Protein AF-A0A2V9A5A4-F1 (afdb_monomer)

Radius of gyration: 13.41 Å; Cα contacts (8 Å, |Δi|>4): 88; chains: 1; bounding box: 37×26×31 Å

Secondary structure (DSSP, 8-state):
-TTTTSSS---EEEES---HHHHHHHHHTT-EEEE--HHHHHHHHHHHHHSTT---EEETTTTEEE-TTS-EEE-B----

Sequence (80 aa):
APWGVKDYGFRVIIAPSYADIFYNNCFKNGILPATLSEEQVEELLQRNEKEEGYSLTVNLPNQTIADKQGLMFKFEIAPS

pLDDT: mean 86.36, std 15.2, range [37.06, 97.19]

Structure (mmCIF, N/CA/C/O backbone):
data_AF-A0A2V9A5A4-F1
#
_entry.id   AF-A0A2V9A5A4-F1
#
loop_
_atom_site.group_PDB
_atom_site.id
_atom_site.type_symbol
_atom_site.label_atom_id
_atom_site.label_alt_id
_atom_site.label_comp_id
_atom_site.label_asym_id
_atom_site.label_entity_id
_atom_site.label_seq_id
_atom_site.pdbx_PDB_ins_code
_atom_site.Cartn_x
_atom_site.Cartn_y
_atom_site.Cartn_z
_atom_site.occupancy
_atom_site.B_iso_or_equiv
_atom_site.auth_seq_id
_atom_site.auth_comp_id
_atom_site.auth_a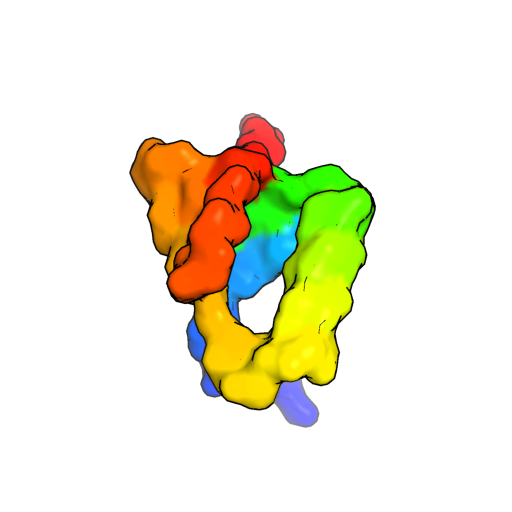sym_id
_atom_site.auth_atom_id
_atom_site.pdbx_PDB_model_num
ATOM 1 N N . ALA A 1 1 ? 19.853 -9.344 12.790 1.00 40.22 1 ALA A N 1
ATOM 2 C CA . ALA A 1 1 ? 20.451 -10.305 11.834 1.00 40.22 1 ALA A CA 1
ATOM 3 C C . ALA A 1 1 ? 19.750 -10.166 10.478 1.00 40.22 1 ALA A C 1
ATOM 5 O O . ALA A 1 1 ? 18.540 -9.957 10.489 1.00 40.22 1 ALA A O 1
ATOM 6 N N . PRO A 1 2 ? 20.449 -10.244 9.329 1.00 37.06 2 PRO A N 1
ATOM 7 C CA . PRO A 1 2 ? 19.937 -9.827 8.011 1.00 37.06 2 PRO A CA 1
AT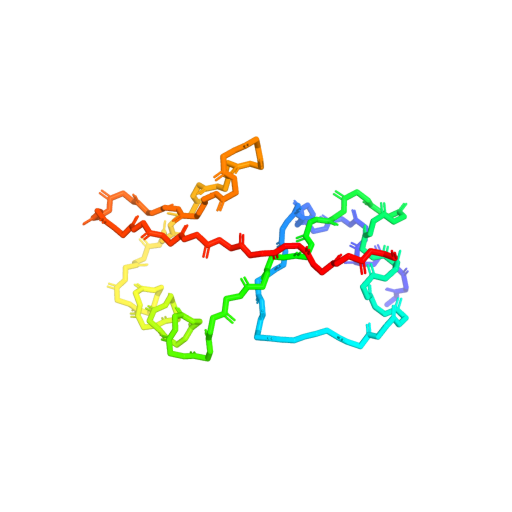OM 8 C C . PRO A 1 2 ? 18.997 -10.847 7.336 1.00 37.06 2 PRO A C 1
ATOM 10 O O . PRO A 1 2 ? 18.856 -10.857 6.118 1.00 37.06 2 PRO A O 1
ATOM 13 N N . TRP A 1 3 ? 18.339 -11.702 8.120 1.00 48.50 3 TRP A N 1
ATOM 14 C CA . TRP A 1 3 ? 17.367 -12.689 7.638 1.00 48.50 3 TRP A CA 1
ATOM 15 C C . TRP A 1 3 ? 15.921 -12.358 8.025 1.00 48.50 3 TRP A C 1
ATOM 17 O O . TRP A 1 3 ? 15.001 -13.014 7.567 1.00 48.50 3 TRP A O 1
ATOM 27 N N . GLY A 1 4 ? 15.692 -11.286 8.787 1.00 48.22 4 GLY A N 1
ATOM 28 C CA . GLY A 1 4 ? 14.373 -10.975 9.343 1.00 48.22 4 GLY A CA 1
ATOM 29 C C . GLY A 1 4 ? 13.370 -10.296 8.407 1.00 48.22 4 GLY A C 1
ATOM 30 O O . GLY A 1 4 ? 12.300 -9.960 8.881 1.00 48.22 4 GLY A O 1
ATOM 31 N N . VAL A 1 5 ? 13.675 -10.051 7.126 1.00 49.59 5 VAL A N 1
ATOM 32 C CA . VAL A 1 5 ? 12.741 -9.349 6.208 1.00 49.59 5 VAL A CA 1
ATOM 33 C C . VAL A 1 5 ? 12.145 -10.283 5.148 1.00 49.59 5 VAL A C 1
ATOM 35 O O . VAL A 1 5 ? 11.125 -9.959 4.549 1.00 49.59 5 VAL A O 1
ATOM 38 N N . LYS A 1 6 ? 12.701 -11.491 4.967 1.00 42.94 6 LYS A N 1
ATOM 39 C CA . LYS A 1 6 ? 12.094 -12.516 4.098 1.00 42.94 6 LYS A CA 1
ATOM 40 C C . LYS A 1 6 ? 10.964 -13.299 4.792 1.00 42.94 6 LYS A C 1
ATOM 42 O O . LYS A 1 6 ? 10.157 -13.907 4.100 1.00 42.94 6 LYS A O 1
ATOM 47 N N . ASP A 1 7 ? 10.868 -13.211 6.123 1.00 48.84 7 ASP A N 1
ATOM 48 C CA . ASP A 1 7 ? 9.941 -13.997 6.958 1.00 48.84 7 ASP A CA 1
ATOM 49 C C . ASP A 1 7 ? 8.660 -13.261 7.399 1.00 48.84 7 ASP A C 1
ATOM 51 O O . ASP A 1 7 ? 7.805 -13.862 8.042 1.00 48.84 7 ASP A O 1
ATOM 55 N N . TYR A 1 8 ? 8.465 -11.982 7.053 1.00 56.25 8 TYR A N 1
ATOM 56 C CA . TYR A 1 8 ? 7.274 -11.237 7.505 1.00 56.25 8 TYR A CA 1
ATOM 57 C C . TYR A 1 8 ? 6.016 -11.436 6.643 1.00 56.25 8 TYR A C 1
ATOM 59 O O . TYR A 1 8 ? 4.926 -11.045 7.049 1.00 56.25 8 TYR A O 1
ATOM 67 N N . GLY A 1 9 ? 6.133 -12.023 5.447 1.00 69.31 9 GLY A N 1
ATOM 68 C CA . GLY A 1 9 ? 4.970 -12.333 4.606 1.00 69.31 9 GLY A CA 1
ATOM 69 C C . GLY A 1 9 ? 4.230 -11.121 4.016 1.00 69.31 9 GLY A C 1
ATOM 70 O O . GLY A 1 9 ? 3.127 -11.292 3.494 1.00 69.31 9 GLY A O 1
ATOM 71 N N . PHE A 1 10 ? 4.811 -9.914 4.058 1.00 79.88 10 PHE A N 1
ATOM 72 C CA . PHE A 1 10 ? 4.228 -8.731 3.421 1.00 79.88 10 PHE A CA 1
ATOM 73 C C . PHE A 1 10 ? 4.202 -8.890 1.899 1.00 79.88 10 PHE A C 1
ATOM 75 O O . PHE A 1 10 ? 5.228 -9.118 1.264 1.00 79.88 10 PHE A O 1
ATOM 82 N N . ARG A 1 11 ? 3.009 -8.754 1.314 1.00 89.62 11 ARG A N 1
ATOM 83 C CA . ARG A 1 11 ? 2.782 -8.859 -0.139 1.00 89.62 11 ARG A CA 1
ATOM 84 C C . ARG A 1 11 ? 2.558 -7.506 -0.803 1.00 89.62 11 ARG A C 1
ATOM 86 O O . ARG A 1 11 ? 2.694 -7.394 -2.016 1.00 89.62 11 ARG A O 1
ATOM 93 N N . VAL A 1 12 ? 2.193 -6.498 -0.016 1.00 92.69 12 VAL A N 1
ATOM 94 C CA . VAL A 1 12 ? 1.847 -5.157 -0.486 1.00 92.69 12 VAL A CA 1
ATOM 95 C C . VAL A 1 12 ? 2.436 -4.139 0.476 1.00 92.69 12 VAL A C 1
ATOM 97 O O . VAL A 1 12 ? 2.365 -4.324 1.690 1.00 92.69 12 VAL A O 1
ATOM 100 N N . ILE A 1 13 ? 3.002 -3.072 -0.072 1.00 93.31 13 ILE A N 1
ATOM 101 C CA . ILE A 1 13 ? 3.421 -1.883 0.664 1.00 93.31 13 ILE A CA 1
ATOM 102 C C . ILE A 1 13 ? 2.630 -0.725 0.080 1.00 93.31 13 ILE A C 1
ATOM 104 O O . ILE A 1 13 ? 2.591 -0.591 -1.137 1.00 93.31 13 ILE A O 1
ATOM 108 N N . ILE A 1 14 ? 2.023 0.099 0.929 1.00 94.50 14 ILE A N 1
ATOM 109 C CA . ILE A 1 14 ? 1.214 1.251 0.519 1.00 94.50 14 ILE A CA 1
ATOM 110 C C . ILE A 1 14 ? 1.922 2.516 0.998 1.00 94.50 14 ILE A C 1
ATOM 112 O O . ILE A 1 14 ? 2.234 2.618 2.184 1.00 94.50 14 ILE A O 1
ATOM 116 N N . ALA A 1 15 ? 2.204 3.448 0.091 1.00 94.38 15 ALA A N 1
ATOM 117 C CA . ALA A 1 15 ? 2.847 4.717 0.420 1.00 94.38 15 ALA A CA 1
ATOM 118 C C . ALA A 1 15 ? 2.527 5.801 -0.627 1.00 94.38 15 ALA A C 1
ATOM 120 O O . ALA A 1 15 ? 2.148 5.464 -1.749 1.00 94.38 15 ALA A O 1
ATOM 121 N N . PRO A 1 16 ? 2.733 7.092 -0.309 1.00 94.06 16 PRO A N 1
ATOM 122 C CA . PRO A 1 16 ? 2.556 8.175 -1.278 1.00 94.06 16 PRO A CA 1
ATOM 123 C C . PRO A 1 16 ? 3.623 8.224 -2.370 1.00 94.06 16 PRO A C 1
ATOM 125 O O . PRO A 1 16 ? 3.391 8.727 -3.465 1.00 94.06 16 PRO A O 1
ATOM 128 N N . SER A 1 17 ? 4.818 7.718 -2.071 1.00 92.25 17 SER A N 1
ATOM 129 C CA . SER A 1 17 ? 5.934 7.658 -3.010 1.00 92.25 17 SER A CA 1
ATOM 130 C C . SER A 1 17 ? 6.957 6.611 -2.572 1.00 92.25 17 SER A C 1
ATOM 132 O O . SER A 1 17 ? 6.970 6.166 -1.422 1.00 92.25 17 SER A O 1
ATOM 134 N N . TYR A 1 18 ? 7.830 6.224 -3.501 1.00 90.56 18 TYR A N 1
ATOM 135 C CA . TYR A 1 18 ? 8.902 5.261 -3.272 1.00 90.56 18 TYR A CA 1
ATOM 136 C C . TYR A 1 18 ? 10.203 5.780 -3.873 1.00 90.56 18 TYR A C 1
ATOM 138 O O . TYR A 1 18 ? 10.201 6.380 -4.942 1.00 90.56 18 TYR A O 1
ATOM 146 N N . ALA A 1 19 ? 11.328 5.490 -3.220 1.00 91.81 19 ALA A N 1
ATOM 147 C CA . ALA A 1 19 ? 12.634 5.671 -3.843 1.00 91.81 19 ALA A CA 1
ATOM 148 C C . ALA A 1 19 ? 12.842 4.625 -4.952 1.00 91.81 19 ALA A C 1
ATOM 150 O O . ALA A 1 19 ? 12.533 3.448 -4.749 1.00 91.81 19 ALA A O 1
ATOM 151 N N . ASP A 1 20 ? 13.443 5.014 -6.078 1.00 87.38 20 ASP A N 1
ATOM 152 C CA . ASP A 1 20 ? 13.590 4.168 -7.277 1.00 87.38 20 ASP A CA 1
ATOM 153 C C . ASP A 1 20 ? 14.219 2.798 -6.992 1.00 87.38 20 ASP A C 1
ATOM 155 O O . ASP A 1 20 ? 13.777 1.760 -7.492 1.00 87.38 20 ASP A O 1
ATOM 159 N N . ILE A 1 21 ? 15.257 2.770 -6.150 1.00 89.69 21 ILE A N 1
ATOM 160 C CA . ILE A 1 21 ? 15.943 1.531 -5.758 1.00 89.69 21 ILE A CA 1
ATOM 161 C C . ILE A 1 21 ? 14.991 0.618 -4.978 1.00 89.69 21 ILE A C 1
ATOM 163 O O . ILE A 1 21 ? 14.957 -0.592 -5.207 1.00 89.69 21 ILE A O 1
ATOM 167 N N . PHE A 1 22 ? 14.208 1.187 -4.060 1.00 89.31 22 PHE A N 1
ATOM 168 C CA . PHE A 1 22 ? 13.252 0.438 -3.253 1.00 89.31 22 PHE A CA 1
ATOM 169 C C . PHE A 1 22 ? 12.107 -0.106 -4.110 1.00 89.31 22 PHE A C 1
ATOM 171 O O . PHE A 1 22 ? 11.773 -1.285 -4.002 1.00 89.31 22 PHE A O 1
ATOM 178 N N . TYR A 1 23 ? 11.571 0.722 -5.008 1.00 89.12 23 TYR A N 1
ATOM 179 C CA . TYR A 1 23 ? 10.522 0.345 -5.950 1.00 89.12 23 TYR A CA 1
ATOM 180 C C . TYR A 1 23 ? 10.947 -0.861 -6.799 1.00 89.12 23 TYR A C 1
ATOM 182 O O . TYR A 1 23 ? 10.292 -1.902 -6.786 1.00 89.12 23 TYR A O 1
ATOM 190 N N . ASN A 1 24 ? 12.127 -0.785 -7.422 1.00 87.44 24 ASN A N 1
ATOM 191 C CA . ASN A 1 24 ? 12.704 -1.883 -8.202 1.00 87.44 24 ASN A CA 1
ATOM 192 C C . ASN A 1 24 ? 12.940 -3.155 -7.376 1.00 87.44 24 ASN A C 1
ATOM 194 O O . ASN A 1 24 ? 12.753 -4.273 -7.864 1.00 87.44 24 ASN A O 1
ATOM 198 N N . ASN A 1 25 ? 13.356 -3.009 -6.117 1.00 87.62 25 ASN A N 1
ATOM 199 C CA . ASN A 1 25 ? 13.544 -4.147 -5.226 1.00 87.62 25 ASN A CA 1
ATOM 200 C C . ASN A 1 25 ? 12.216 -4.807 -4.833 1.00 87.62 25 ASN A C 1
ATOM 202 O O . ASN A 1 25 ? 12.202 -6.026 -4.666 1.00 87.62 25 ASN A O 1
ATOM 206 N N . CYS A 1 26 ? 11.110 -4.063 -4.737 1.00 89.88 26 CYS A N 1
ATOM 207 C CA . CYS A 1 26 ? 9.796 -4.640 -4.441 1.00 89.88 26 CYS A CA 1
ATOM 208 C C . CYS A 1 26 ? 9.385 -5.660 -5.509 1.00 89.88 26 CYS A C 1
ATOM 210 O O . CYS A 1 26 ? 9.137 -6.820 -5.175 1.00 89.88 26 CYS A O 1
ATOM 212 N N . PHE A 1 27 ? 9.442 -5.292 -6.795 1.00 84.19 27 PHE A N 1
ATOM 213 C CA . PHE A 1 27 ? 9.081 -6.206 -7.890 1.00 84.19 27 PHE A CA 1
ATOM 214 C C . PHE A 1 27 ? 9.966 -7.446 -7.942 1.00 84.19 27 PHE A C 1
ATOM 216 O O . PHE A 1 27 ? 9.464 -8.558 -8.095 1.00 84.19 27 PHE A O 1
ATOM 223 N N . LYS A 1 28 ? 11.280 -7.280 -7.744 1.00 86.00 28 LYS A N 1
ATOM 224 C CA . LYS A 1 28 ? 12.226 -8.408 -7.710 1.00 86.00 28 LYS A CA 1
ATOM 225 C C . LYS A 1 28 ? 11.931 -9.404 -6.587 1.00 86.00 28 LYS A C 1
ATOM 227 O O . LYS A 1 28 ? 12.311 -10.565 -6.699 1.00 86.00 28 LYS A O 1
ATOM 232 N N . ASN A 1 29 ? 11.267 -8.961 -5.520 1.00 86.31 29 ASN A N 1
ATOM 233 C CA . ASN A 1 29 ? 10.915 -9.787 -4.369 1.00 86.31 29 ASN A CA 1
ATOM 234 C C . ASN A 1 29 ? 9.420 -10.153 -4.316 1.00 86.31 29 ASN A C 1
ATOM 236 O O . ASN A 1 29 ? 8.979 -10.715 -3.317 1.00 86.31 29 ASN A O 1
ATOM 240 N N . GLY A 1 30 ? 8.643 -9.873 -5.372 1.00 87.25 30 GLY A N 1
ATOM 241 C CA . GLY A 1 30 ? 7.215 -10.208 -5.427 1.00 87.25 30 GLY A CA 1
ATOM 242 C C . GLY A 1 30 ? 6.344 -9.386 -4.471 1.00 87.25 30 GLY A C 1
ATOM 243 O O . GLY A 1 30 ? 5.275 -9.841 -4.071 1.00 87.25 30 GLY A O 1
ATOM 244 N N . ILE A 1 31 ? 6.809 -8.196 -4.091 1.00 91.50 31 ILE A N 1
ATOM 245 C CA . ILE A 1 31 ? 6.078 -7.234 -3.267 1.00 91.50 31 ILE A CA 1
ATOM 246 C C . ILE A 1 31 ? 5.459 -6.193 -4.197 1.00 91.50 31 ILE A C 1
ATOM 248 O O . ILE A 1 31 ? 6.143 -5.667 -5.073 1.00 91.50 31 ILE A O 1
ATOM 252 N N . LEU A 1 32 ? 4.180 -5.883 -3.993 1.00 92.38 32 LEU A N 1
ATOM 253 C CA . LEU A 1 32 ? 3.465 -4.839 -4.722 1.00 92.38 32 LEU A CA 1
ATOM 254 C C . LEU A 1 32 ? 3.636 -3.477 -4.024 1.00 92.38 32 LEU A C 1
ATOM 256 O O . LEU A 1 32 ? 3.097 -3.301 -2.930 1.00 92.38 32 LEU A O 1
ATOM 260 N N . PRO A 1 33 ? 4.335 -2.505 -4.630 1.00 93.81 33 PRO A N 1
ATOM 261 C CA . PRO A 1 33 ? 4.291 -1.113 -4.193 1.00 93.81 33 PRO A CA 1
ATOM 262 C C . PRO A 1 33 ? 3.032 -0.436 -4.762 1.00 93.81 33 PRO A C 1
ATOM 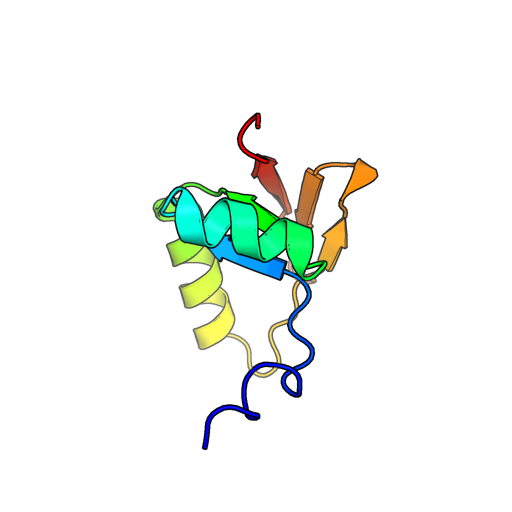264 O O . PRO A 1 33 ? 2.928 -0.229 -5.968 1.00 93.81 33 PRO A O 1
ATOM 267 N N . ALA A 1 34 ? 2.061 -0.136 -3.903 1.00 94.69 34 ALA A N 1
ATOM 268 C CA . ALA A 1 34 ? 0.802 0.505 -4.267 1.00 94.69 34 ALA A CA 1
ATOM 269 C C . ALA A 1 34 ? 0.804 1.982 -3.851 1.00 94.69 34 ALA A C 1
ATOM 271 O O . ALA A 1 34 ? 0.837 2.298 -2.660 1.00 94.69 34 ALA A O 1
ATOM 272 N N . THR A 1 35 ? 0.725 2.881 -4.830 1.00 95.19 35 THR A N 1
ATOM 273 C CA . THR A 1 35 ? 0.736 4.324 -4.580 1.00 95.19 35 THR A CA 1
ATOM 274 C C . THR A 1 35 ? -0.672 4.847 -4.307 1.00 95.19 35 THR A C 1
ATOM 276 O O . THR A 1 35 ? -1.582 4.611 -5.102 1.00 95.19 35 THR A O 1
ATOM 279 N N . LEU A 1 36 ? -0.841 5.576 -3.203 1.00 96.25 36 LEU A N 1
ATOM 280 C CA . LEU A 1 36 ? -2.055 6.321 -2.834 1.00 96.25 36 LEU A CA 1
ATOM 281 C C . LEU A 1 36 ? -1.695 7.778 -2.515 1.00 96.25 36 LEU A C 1
ATOM 283 O O . LEU A 1 36 ? -0.526 8.082 -2.318 1.00 96.25 36 LEU A O 1
ATOM 287 N N . SER A 1 37 ? -2.662 8.693 -2.434 1.00 96.62 37 SER A N 1
ATOM 288 C CA . SER A 1 37 ? -2.372 10.050 -1.945 1.00 96.62 37 SER A CA 1
ATOM 289 C C . SER A 1 37 ? -2.016 10.051 -0.451 1.00 96.62 37 SER A C 1
ATOM 291 O O . SER A 1 37 ? -2.377 9.129 0.283 1.00 96.62 37 SER A O 1
ATOM 293 N N . GLU A 1 38 ? -1.337 11.100 0.026 1.00 96.50 38 GLU A N 1
ATOM 294 C CA . GLU A 1 38 ? -1.049 11.272 1.461 1.00 96.50 38 GLU A CA 1
ATOM 295 C C . GLU A 1 38 ? -2.329 11.223 2.306 1.00 96.50 38 GLU A C 1
ATOM 297 O O . GLU A 1 38 ? -2.386 10.489 3.289 1.00 96.50 38 GLU A O 1
ATOM 302 N N . GLU A 1 39 ? -3.388 11.905 1.856 1.0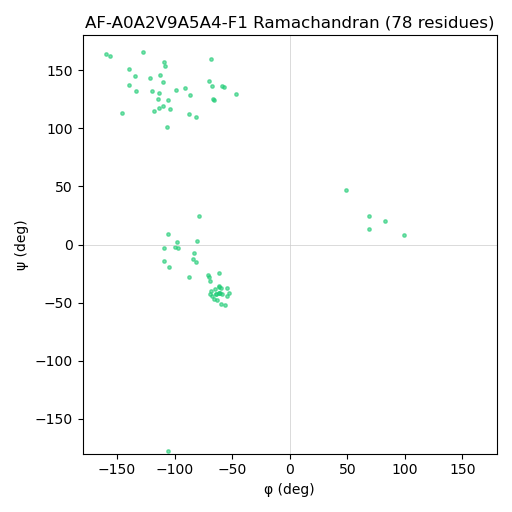0 96.81 39 GLU A N 1
ATOM 303 C CA . GLU A 1 39 ? -4.701 11.909 2.514 1.00 96.81 39 GLU A CA 1
ATOM 304 C C . GLU A 1 39 ? -5.296 10.497 2.636 1.00 96.81 39 GLU A C 1
ATOM 306 O O . GLU A 1 39 ? -5.816 10.124 3.686 1.00 96.81 39 GLU A O 1
ATOM 311 N N . GLN A 1 40 ? -5.188 9.682 1.583 1.00 96.31 40 GLN A N 1
ATOM 312 C CA . GLN A 1 40 ? -5.682 8.304 1.591 1.00 96.31 40 GLN A CA 1
ATOM 313 C C . GLN A 1 40 ? -4.870 7.411 2.532 1.00 96.31 40 GLN A C 1
ATOM 315 O O . GLN A 1 40 ? -5.442 6.570 3.224 1.00 96.31 40 GLN A O 1
ATOM 320 N N . VAL A 1 41 ? -3.544 7.573 2.567 1.00 96.06 41 VAL A N 1
ATOM 321 C CA . VAL A 1 41 ? -2.683 6.827 3.497 1.00 96.06 41 VAL A CA 1
ATOM 322 C C . VAL A 1 41 ? -3.015 7.1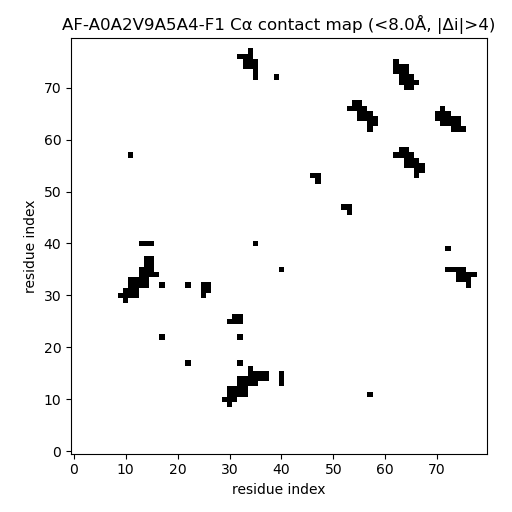94 4.939 1.00 96.06 41 VAL A C 1
ATOM 324 O O . VAL A 1 41 ? -3.138 6.305 5.781 1.00 96.06 41 VAL A O 1
ATOM 327 N N . GLU A 1 42 ? -3.219 8.477 5.224 1.00 96.19 42 GLU A N 1
ATOM 328 C CA . GLU A 1 42 ? -3.609 8.926 6.556 1.00 96.19 42 GLU A CA 1
ATOM 329 C C . GLU A 1 42 ? -5.000 8.413 6.956 1.00 96.19 42 GLU A C 1
ATOM 331 O O . GLU A 1 42 ? -5.178 7.951 8.083 1.00 96.19 42 GLU A O 1
ATOM 336 N N . GLU A 1 43 ? -5.966 8.366 6.033 1.00 95.31 43 GLU A N 1
ATOM 337 C CA . GLU A 1 43 ? -7.269 7.744 6.297 1.00 95.31 43 GLU A CA 1
ATOM 338 C C . GLU A 1 43 ? -7.135 6.251 6.650 1.00 95.31 43 GLU A C 1
ATOM 340 O O . GLU A 1 43 ? -7.778 5.776 7.592 1.00 95.31 43 GLU A O 1
ATOM 345 N N . LEU A 1 44 ? -6.278 5.504 5.944 1.00 94.50 44 LEU A N 1
ATOM 346 C CA . LEU A 1 44 ? -6.015 4.097 6.264 1.00 94.50 44 LEU A CA 1
ATOM 347 C C . LEU A 1 44 ? -5.414 3.931 7.665 1.00 94.50 44 LEU A C 1
ATOM 349 O O . LEU A 1 44 ? -5.818 3.020 8.390 1.00 94.50 44 LEU A O 1
ATOM 353 N N . LEU A 1 45 ? -4.483 4.808 8.055 1.00 93.25 45 LEU A N 1
ATOM 354 C CA . LEU A 1 45 ? -3.895 4.813 9.396 1.00 93.25 45 LEU A CA 1
ATOM 355 C C . LEU A 1 45 ? -4.954 5.095 10.466 1.00 93.25 45 LEU A C 1
ATOM 357 O O . LEU A 1 45 ? -5.080 4.326 11.417 1.00 93.25 45 LEU A O 1
ATOM 361 N N . GLN A 1 46 ? -5.781 6.123 10.270 1.00 94.44 46 GLN A N 1
ATOM 362 C CA . GLN A 1 46 ? -6.855 6.468 11.204 1.00 94.44 46 GLN A CA 1
ATOM 363 C C . GLN A 1 46 ? -7.892 5.348 11.356 1.00 94.44 46 GLN A C 1
ATOM 365 O O . GLN A 1 46 ? -8.434 5.149 12.444 1.00 94.44 46 GLN A O 1
ATOM 370 N N . ARG A 1 47 ? -8.206 4.615 10.281 1.00 93.00 47 ARG A N 1
ATOM 371 C CA . ARG A 1 47 ? -9.109 3.453 10.344 1.00 93.00 47 ARG A CA 1
ATOM 372 C C . ARG A 1 47 ? -8.480 2.293 11.104 1.00 93.00 47 ARG A C 1
ATOM 374 O O . ARG A 1 47 ? -9.144 1.706 11.954 1.00 93.00 47 ARG A O 1
ATOM 381 N N . ASN A 1 48 ? -7.199 2.023 10.859 1.00 92.31 48 ASN A N 1
ATOM 382 C CA . ASN A 1 48 ? -6.444 1.001 11.577 1.00 92.31 48 ASN A CA 1
ATOM 383 C C . ASN A 1 48 ? -6.348 1.284 13.086 1.00 92.31 48 ASN A C 1
ATOM 385 O O . ASN A 1 48 ? -6.407 0.359 13.884 1.00 92.31 48 ASN A O 1
ATOM 389 N N . GLU A 1 49 ? -6.228 2.551 13.491 1.00 92.62 49 GLU A N 1
ATOM 390 C CA . GLU A 1 49 ? -6.227 2.933 14.912 1.00 92.62 49 GLU A CA 1
ATOM 391 C C . GLU A 1 49 ? -7.599 2.772 15.585 1.00 92.62 49 GLU A C 1
ATOM 393 O O . GLU A 1 49 ? -7.675 2.557 16.794 1.00 92.62 49 GLU A O 1
ATOM 398 N N . LYS A 1 50 ? -8.690 2.885 14.817 1.00 91.06 50 LYS A N 1
ATOM 399 C CA . LYS A 1 50 ? -10.067 2.799 15.329 1.00 91.06 50 LYS A CA 1
ATOM 400 C C . LYS A 1 50 ? -10.611 1.373 15.382 1.00 91.06 50 LYS A C 1
ATOM 402 O O . LYS A 1 50 ? -11.498 1.111 16.192 1.00 91.06 50 LYS A O 1
ATOM 407 N N . GLU A 1 51 ? -10.132 0.476 14.522 1.00 86.62 51 GLU A N 1
ATOM 408 C CA . GLU A 1 51 ? -10.595 -0.912 14.448 1.00 86.62 51 GLU A CA 1
ATOM 409 C C . GLU A 1 51 ? -9.470 -1.897 14.771 1.00 86.62 51 GLU A C 1
ATOM 411 O O . GLU A 1 51 ? -8.511 -2.070 14.019 1.00 86.62 51 GLU A O 1
ATOM 416 N N . GLU A 1 52 ? -9.633 -2.624 15.874 1.00 86.69 52 GLU A N 1
ATOM 417 C CA . GLU A 1 52 ? -8.750 -3.733 16.204 1.00 86.69 52 GLU A CA 1
ATOM 418 C C . GLU A 1 52 ? -8.932 -4.875 15.186 1.00 86.69 52 GLU A C 1
ATOM 420 O O . GLU A 1 52 ? -10.040 -5.359 14.955 1.00 86.69 52 GLU A O 1
ATOM 425 N N . GLY A 1 53 ? -7.839 -5.310 14.553 1.00 86.50 53 GLY A N 1
ATOM 426 C CA . GLY A 1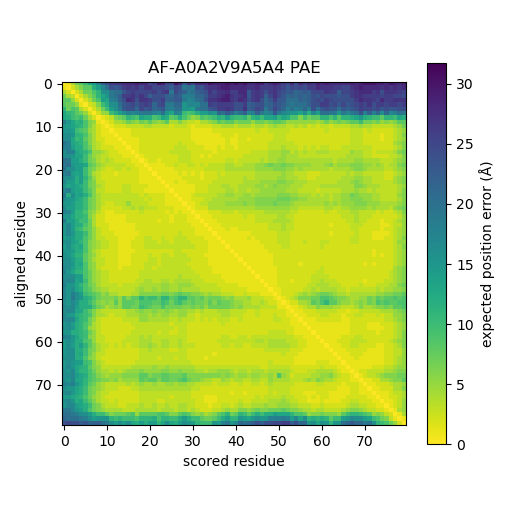 53 ? -7.884 -6.329 13.496 1.00 86.50 53 GLY A CA 1
ATOM 427 C C . GLY A 1 53 ? -8.239 -5.795 12.102 1.00 86.50 53 GLY A C 1
ATOM 428 O O . GLY A 1 53 ? -8.636 -6.582 11.232 1.00 86.50 53 GLY A O 1
ATOM 429 N N . TYR A 1 54 ? -8.076 -4.486 11.873 1.00 91.06 54 TYR A N 1
ATOM 430 C CA . TYR A 1 54 ? -8.274 -3.851 10.570 1.00 91.06 54 TYR A CA 1
ATOM 431 C C . TYR A 1 54 ? -7.587 -4.630 9.441 1.00 91.06 54 TYR A C 1
ATOM 433 O O . TYR A 1 54 ? -6.419 -5.018 9.522 1.00 91.06 54 TYR A O 1
ATOM 441 N N . SER A 1 55 ? -8.344 -4.900 8.380 1.00 92.12 55 SER A N 1
ATOM 442 C CA . SER A 1 55 ? -7.914 -5.759 7.279 1.00 92.12 55 SER A CA 1
ATOM 443 C C . SER A 1 55 ? -8.220 -5.111 5.939 1.00 92.12 55 SER A C 1
ATOM 445 O O . SER A 1 55 ? -9.350 -4.697 5.680 1.00 92.12 55 SER A O 1
ATOM 447 N N . LEU A 1 56 ? -7.220 -5.113 5.059 1.00 94.25 56 LEU A N 1
ATOM 448 C CA . LEU A 1 56 ? -7.317 -4.593 3.701 1.00 94.25 56 LEU A CA 1
ATOM 449 C C . LEU A 1 56 ? -7.265 -5.721 2.674 1.00 94.25 56 LEU A C 1
ATOM 451 O O . LEU A 1 56 ? -6.471 -6.656 2.778 1.00 94.25 56 LEU A O 1
ATOM 455 N N . THR A 1 57 ? -8.096 -5.599 1.646 1.00 95.31 57 THR A N 1
ATOM 456 C CA . THR A 1 57 ? -8.075 -6.447 0.456 1.00 95.31 57 THR A CA 1
ATOM 457 C C . THR A 1 57 ? -7.495 -5.658 -0.703 1.00 95.31 57 THR A C 1
ATOM 459 O O . THR A 1 57 ? -8.005 -4.597 -1.054 1.00 95.31 57 THR A O 1
ATOM 462 N N . VAL A 1 58 ? -6.448 -6.200 -1.323 1.00 95.69 58 VAL A N 1
ATOM 463 C CA . VAL A 1 58 ? -5.797 -5.595 -2.488 1.00 95.69 58 VAL A CA 1
ATOM 464 C C . VAL A 1 58 ? -6.084 -6.446 -3.716 1.00 95.69 58 VAL A C 1
ATOM 466 O O . VAL A 1 58 ? -5.724 -7.622 -3.769 1.00 95.69 58 VAL A O 1
ATOM 469 N N . ASN A 1 59 ? -6.741 -5.855 -4.708 1.00 95.50 59 ASN A N 1
ATOM 470 C CA . ASN A 1 59 ? -7.049 -6.482 -5.985 1.00 95.50 59 ASN A CA 1
ATOM 471 C C . ASN A 1 59 ? -6.144 -5.880 -7.061 1.00 95.50 59 ASN A C 1
ATOM 473 O O . ASN A 1 59 ? -6.388 -4.774 -7.536 1.00 95.50 59 ASN A O 1
ATOM 477 N N . LEU A 1 60 ? -5.094 -6.616 -7.427 1.00 92.94 60 LEU A N 1
ATOM 478 C CA . LEU A 1 60 ? -4.115 -6.179 -8.421 1.00 92.94 60 LEU A CA 1
ATOM 479 C C . LEU A 1 60 ? -4.705 -6.035 -9.841 1.00 92.94 60 LEU A C 1
ATOM 481 O O . LEU A 1 60 ? -4.474 -4.988 -10.440 1.00 92.94 60 LEU A O 1
ATOM 485 N N . PRO A 1 61 ? -5.492 -6.992 -10.379 1.00 93.00 61 PRO A N 1
ATOM 486 C CA . PRO A 1 61 ? -6.127 -6.832 -11.692 1.00 93.00 61 PRO A CA 1
ATOM 487 C C . PRO A 1 61 ? -6.968 -5.559 -11.840 1.00 93.00 61 PRO A C 1
ATOM 489 O O . PRO A 1 61 ? -6.952 -4.937 -12.896 1.00 93.00 61 PRO A O 1
ATOM 492 N N . ASN A 1 62 ? -7.675 -5.164 -10.778 1.00 95.62 62 ASN A N 1
ATOM 493 C CA . ASN A 1 62 ? -8.525 -3.970 -10.774 1.00 95.62 62 ASN A CA 1
ATOM 494 C C . ASN A 1 62 ? -7.842 -2.729 -10.180 1.00 95.62 62 ASN A C 1
ATOM 496 O O . ASN A 1 62 ? -8.453 -1.663 -10.148 1.00 95.62 62 ASN A O 1
ATOM 500 N N . GLN A 1 63 ? -6.608 -2.875 -9.690 1.00 96.12 63 GLN A N 1
ATOM 501 C CA . GLN A 1 63 ? -5.836 -1.851 -8.985 1.00 96.12 63 GLN A CA 1
ATOM 502 C C . GLN A 1 63 ? -6.623 -1.153 -7.863 1.00 96.12 63 GLN A C 1
ATOM 504 O O . GLN A 1 63 ? -6.639 0.072 -7.748 1.00 96.12 63 GLN A O 1
ATOM 509 N N . THR A 1 64 ? -7.305 -1.940 -7.026 1.00 97.12 64 THR A N 1
ATOM 510 C CA . THR A 1 64 ? -8.123 -1.414 -5.921 1.00 97.12 64 THR A CA 1
ATOM 511 C C . THR A 1 64 ? -7.681 -1.931 -4.557 1.00 97.12 64 THR A C 1
ATOM 513 O O . THR A 1 64 ? -7.361 -3.112 -4.413 1.00 97.12 64 THR A O 1
ATOM 516 N N . ILE A 1 65 ? -7.751 -1.068 -3.546 1.00 96.81 65 ILE A N 1
ATOM 517 C CA . ILE A 1 65 ? -7.618 -1.388 -2.121 1.00 96.81 65 ILE A CA 1
ATOM 518 C C . ILE A 1 65 ? -8.973 -1.136 -1.460 1.00 96.81 65 ILE A C 1
ATOM 520 O O . ILE A 1 65 ? -9.561 -0.074 -1.654 1.00 96.81 65 ILE A O 1
ATOM 524 N N . ALA A 1 66 ? -9.473 -2.101 -0.695 1.00 96.69 66 ALA A N 1
ATOM 525 C CA . ALA A 1 66 ? -10.749 -1.984 0.002 1.00 96.69 66 ALA A CA 1
ATOM 526 C C . ALA A 1 66 ? -10.690 -2.570 1.415 1.00 96.69 66 ALA A C 1
ATOM 528 O O . ALA A 1 66 ? -9.941 -3.517 1.663 1.00 96.69 66 ALA A O 1
ATOM 529 N N . ASP A 1 67 ? -11.506 -2.037 2.320 1.00 94.44 67 ASP A N 1
ATOM 530 C CA . ASP A 1 67 ? -11.742 -2.607 3.650 1.00 94.44 67 ASP A CA 1
ATOM 531 C C . ASP A 1 67 ? -13.128 -3.284 3.726 1.00 94.44 67 ASP A C 1
ATOM 533 O O . ASP A 1 67 ? -13.873 -3.355 2.745 1.00 94.44 67 ASP A O 1
ATOM 537 N N . LYS A 1 68 ? -13.486 -3.809 4.903 1.00 90.06 68 LYS A N 1
ATOM 538 C CA . LYS A 1 68 ? -14.822 -4.384 5.157 1.00 90.06 68 LYS A CA 1
ATOM 539 C C . LYS A 1 68 ? -15.885 -3.339 5.520 1.00 90.06 68 LYS A C 1
ATOM 541 O O . LYS A 1 68 ? -17.056 -3.689 5.630 1.00 90.06 68 LYS A O 1
ATOM 546 N N . GLN A 1 69 ? -15.489 -2.086 5.717 1.00 87.06 69 GLN A N 1
ATOM 547 C CA . GLN A 1 69 ? -16.341 -0.980 6.155 1.00 87.06 69 GLN A CA 1
ATOM 548 C C . GLN A 1 69 ? -16.829 -0.103 4.988 1.00 87.06 69 GLN A C 1
ATOM 550 O O . GLN A 1 69 ? -17.526 0.886 5.209 1.00 87.06 69 GLN A O 1
ATOM 555 N N . GLY A 1 70 ? -16.483 -0.454 3.746 1.00 90.06 70 GLY A N 1
ATOM 556 C CA . GLY A 1 70 ? -16.931 0.237 2.537 1.00 90.06 70 GLY A CA 1
ATOM 557 C C . GLY A 1 70 ? -15.925 1.233 1.956 1.00 90.06 70 GLY A C 1
ATOM 558 O O . GLY A 1 70 ? -16.275 1.950 1.020 1.00 90.06 70 GLY A O 1
ATOM 559 N N . LEU A 1 71 ? -14.687 1.279 2.459 1.00 94.12 71 LEU A N 1
ATOM 560 C CA . LEU A 1 71 ? -13.598 2.007 1.808 1.00 94.12 71 LEU A CA 1
ATOM 561 C C . LEU A 1 71 ? -13.233 1.326 0.494 1.00 94.12 71 LEU A C 1
ATOM 563 O O . LEU A 1 71 ? -13.084 0.106 0.431 1.00 94.12 71 LEU A O 1
ATOM 567 N N . MET A 1 72 ? -13.040 2.133 -0.544 1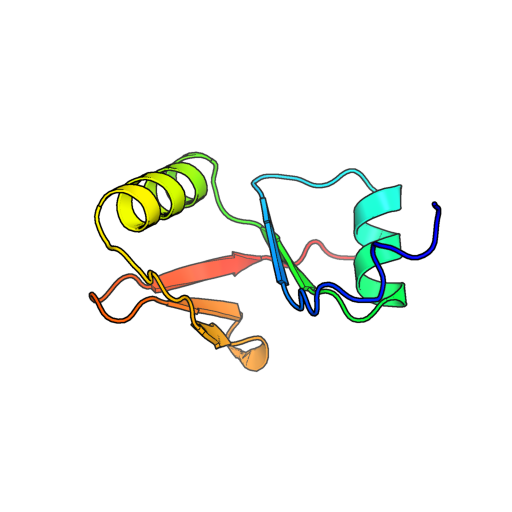.00 96.00 72 MET A N 1
ATOM 568 C CA . MET A 1 72 ? -12.522 1.675 -1.823 1.00 96.00 72 MET A CA 1
ATOM 569 C C . MET 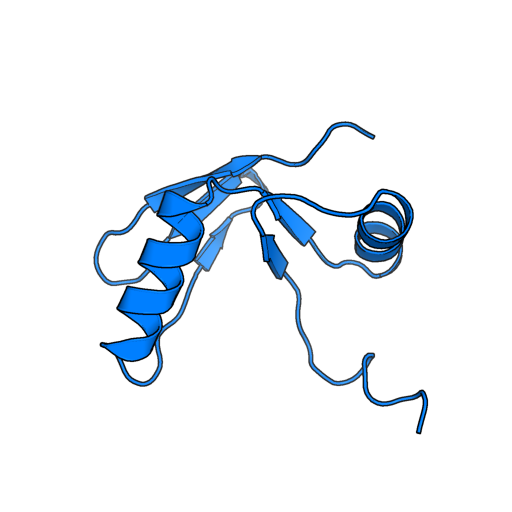A 1 72 ? -11.653 2.762 -2.438 1.00 96.00 72 MET A C 1
ATOM 571 O O . MET A 1 72 ? -12.145 3.808 -2.855 1.00 96.00 72 MET A O 1
ATOM 575 N N . PHE A 1 73 ? -10.360 2.483 -2.534 1.00 97.19 73 PHE A N 1
ATOM 576 C CA . PHE A 1 73 ? -9.391 3.329 -3.210 1.00 97.19 73 PHE A CA 1
ATOM 577 C C . PHE A 1 73 ? -8.861 2.639 -4.452 1.00 97.19 73 PHE A C 1
ATOM 579 O O . PHE A 1 73 ? -8.695 1.418 -4.484 1.00 97.19 73 PHE A O 1
ATOM 586 N N . LYS A 1 74 ? -8.573 3.436 -5.477 1.00 96.62 74 LYS A N 1
ATOM 587 C CA . LYS A 1 74 ? -7.718 3.006 -6.578 1.00 96.62 74 LYS A CA 1
ATOM 588 C C . LYS A 1 74 ? -6.289 3.376 -6.237 1.00 96.62 74 LYS A C 1
ATOM 590 O O . LYS A 1 74 ? -6.056 4.486 -5.771 1.00 96.62 74 LYS A O 1
ATOM 595 N N . PHE A 1 75 ? -5.375 2.446 -6.461 1.00 94.94 75 PHE A N 1
ATOM 596 C CA . PHE A 1 75 ? -3.950 2.710 -6.360 1.00 94.94 75 PHE A CA 1
ATOM 597 C C . PHE A 1 75 ? -3.328 2.700 -7.742 1.00 94.94 75 PHE A C 1
ATOM 599 O O . PHE A 1 75 ? -3.842 2.067 -8.662 1.00 94.94 75 PHE A O 1
ATOM 606 N N . GLU A 1 76 ? -2.194 3.368 -7.861 1.00 91.38 76 GLU A N 1
ATOM 607 C CA . GLU A 1 76 ? -1.390 3.327 -9.070 1.00 91.38 76 GLU A CA 1
ATOM 608 C C . GLU A 1 76 ? -0.115 2.524 -8.833 1.00 91.38 76 GLU A C 1
ATOM 610 O O . GLU A 1 76 ? 0.386 2.397 -7.712 1.00 91.38 76 GLU A O 1
ATOM 615 N N . ILE A 1 77 ? 0.403 1.966 -9.921 1.00 87.94 77 ILE A N 1
ATOM 616 C CA . ILE A 1 77 ? 1.714 1.332 -9.980 1.00 87.94 77 ILE A CA 1
ATOM 617 C C . ILE A 1 77 ? 2.526 2.223 -10.911 1.00 87.94 77 ILE A C 1
ATOM 619 O O . ILE A 1 77 ? 2.150 2.392 -12.072 1.00 87.94 77 ILE A O 1
ATOM 623 N N . ALA A 1 78 ? 3.596 2.835 -10.404 1.00 74.31 78 ALA A N 1
ATOM 624 C CA . ALA A 1 78 ? 4.433 3.700 -11.223 1.00 74.31 78 ALA A CA 1
ATOM 625 C C . ALA A 1 78 ? 4.962 2.923 -12.450 1.00 74.31 78 ALA A C 1
ATOM 627 O O . ALA A 1 78 ? 5.388 1.765 -12.315 1.00 74.31 78 ALA A O 1
ATOM 628 N N . PRO A 1 79 ? 4.927 3.518 -13.653 1.00 63.00 79 PRO A N 1
ATOM 629 C CA . PRO A 1 79 ? 5.513 2.889 -14.826 1.00 63.00 79 PRO A CA 1
ATOM 630 C C . PRO A 1 79 ? 7.005 2.641 -14.576 1.00 63.00 79 PRO A C 1
ATOM 632 O O . PRO A 1 79 ? 7.692 3.480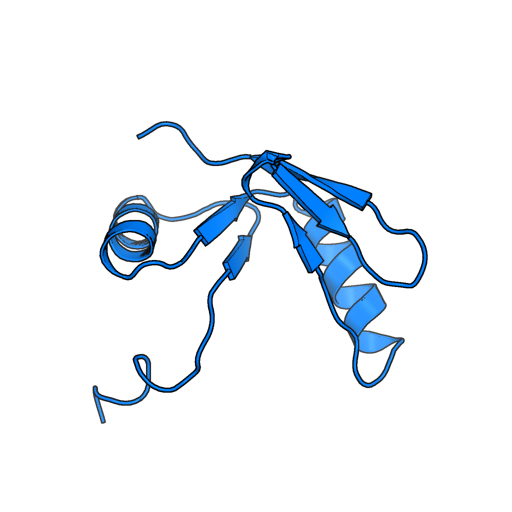 -13.993 1.00 63.00 79 PRO A O 1
ATOM 635 N N . SER A 1 80 ? 7.470 1.452 -14.960 1.00 52.88 80 SER A N 1
ATOM 636 C CA . SER A 1 80 ? 8.898 1.108 -14.966 1.00 52.88 80 SER A CA 1
ATOM 637 C C . SER A 1 80 ? 9.609 1.742 -16.154 1.00 52.88 80 SER A C 1
ATOM 639 O O . SER A 1 80 ? 8.964 1.846 -17.223 1.00 52.88 80 SER A O 1
#

Foldseek 3Di:
DVPPPLPPPAQEDEDQDDDPVVLVVCVVSNHHYWHDHPVVVVVLVVVCVVDDPWDWDADPVQQWIDTPVGDIDHTDRDDD

Solvent-accessible surface area (backbone atoms only — not comparable to full-atom values): 4998 Å² total; per-residue (Å²): 120,101,66,71,77,81,74,69,76,74,53,66,47,79,41,65,73,73,58,71,70,58,51,57,48,27,59,77,68,68,26,43,66,36,33,38,54,64,69,56,51,51,50,54,50,57,47,46,76,74,33,90,83,63,58,80,47,76,40,72,96,77,31,32,40,29,45,91,86,73,52,75,43,72,42,48,66,82,85,129

Mean predicted aligned error: 5.94 Å

Nearest PDB structures (foldseek):
  3h5j-assembly1_A  TM=9.199E-01  e=1.930E-04  Mycobacterium tuberculosis
  3h5e-assembly2_B  TM=9.264E-01  e=2.357E-04  Mycobacterium tuberculosis
  3q3w-assembly1_A  TM=8.990E-01  e=5.610E-04  Campylobacter jejuni subsp. jejuni IA3902
  1pjz-assembly1_A  TM=3.318E-01  e=2.501E+00  Pseudomonas syringae pv. pisi